Protein AF-A0A9P7DXH9-F1 (afdb_monomer)

Sequence (87 aa):
PVIAEDSKSCSRMGFNHPELAKMLCPVKYLVDYLEDPAKTNKKIQSGSLKVTAALWPTYLYPGDKPGQDFDPDDIIEGLFQGYLLER

Radius of gyration: 13.92 Å; Cα contacts (8 Å, |Δi|>4): 113; chains: 1; bounding box: 30×39×30 Å

InterPro domains:
  IPR046521 Protein of unknown function DUF6698 [PF20414] (5-86)

pLDDT: mean 83.01, std 9.77, range [49.47, 91.62]

Mean predicted aligned error: 6.73 Å

Organism: NCBI:txid48587

Foldseek 3Di:
DPPDPDPVVCCCDALNNQVNVQQQPFLVCNVVCVVPVPVSSVCVVVVVDDDDPVGDGQQQADDPGRNPPQDPVDNPVRGNVGPVRDD

Structure (mmCIF, N/CA/C/O backbone):
data_AF-A0A9P7DXH9-F1
#
_entry.id   AF-A0A9P7DXH9-F1
#
loop_
_atom_site.group_PDB
_atom_site.id
_atom_site.type_symbol
_atom_site.label_atom_id
_atom_site.label_alt_id
_atom_site.label_comp_id
_atom_site.label_asym_id
_atom_site.label_entity_id
_atom_site.label_seq_id
_atom_site.pdbx_PDB_ins_code
_atom_site.Cartn_x
_atom_site.Cartn_y
_atom_site.Cartn_z
_atom_site.occupancy
_atom_site.B_iso_or_equiv
_atom_site.auth_seq_id
_atom_site.auth_comp_id
_atom_site.auth_asym_id
_atom_site.auth_atom_id
_atom_site.pdbx_PDB_model_num
ATOM 1 N N . PRO A 1 1 ? -3.821 27.480 5.371 1.00 49.47 1 PRO A N 1
ATOM 2 C CA . PRO A 1 1 ? -5.216 26.982 5.288 1.00 49.47 1 PRO A CA 1
ATOM 3 C C . PRO A 1 1 ? -5.676 26.444 6.649 1.00 49.47 1 PRO A C 1
ATOM 5 O O . PRO A 1 1 ? -4.961 25.652 7.253 1.00 49.47 1 PRO A O 1
ATOM 8 N N . VAL A 1 2 ? -6.823 26.912 7.149 1.00 50.12 2 VAL A N 1
ATOM 9 C CA . VAL A 1 2 ? -7.438 26.371 8.370 1.00 50.12 2 VAL A CA 1
ATOM 10 C C . VAL A 1 2 ? -8.048 25.022 8.002 1.00 50.12 2 VAL A C 1
ATOM 12 O O . VAL A 1 2 ? -8.924 24.964 7.141 1.00 50.12 2 VAL A O 1
ATOM 15 N N . ILE A 1 3 ? -7.535 23.938 8.583 1.00 60.84 3 ILE A N 1
ATOM 16 C CA . ILE A 1 3 ? -8.124 22.605 8.437 1.00 60.84 3 ILE A CA 1
ATOM 17 C C . ILE A 1 3 ? -9.382 22.629 9.303 1.00 60.84 3 ILE A C 1
ATOM 19 O O . ILE A 1 3 ? -9.293 22.583 10.525 1.00 60.84 3 ILE A O 1
ATOM 23 N N . ALA A 1 4 ? -10.536 22.836 8.679 1.00 57.78 4 ALA A N 1
ATOM 24 C CA . ALA A 1 4 ? -11.806 22.807 9.383 1.00 57.78 4 ALA A CA 1
ATOM 25 C C . ALA A 1 4 ? -12.082 21.367 9.865 1.00 57.78 4 ALA A C 1
ATOM 27 O O . ALA A 1 4 ? -11.910 20.407 9.113 1.00 57.78 4 ALA A O 1
ATOM 28 N N . GLU A 1 5 ? -12.438 21.219 11.145 1.00 59.59 5 GLU A N 1
ATOM 29 C CA . GLU A 1 5 ? -12.641 19.930 11.827 1.00 59.59 5 GLU A CA 1
ATOM 30 C C . GLU A 1 5 ? -14.029 19.319 11.564 1.00 59.59 5 GLU A C 1
ATOM 32 O O . GLU A 1 5 ? -14.652 18.708 12.431 1.00 59.59 5 GLU A O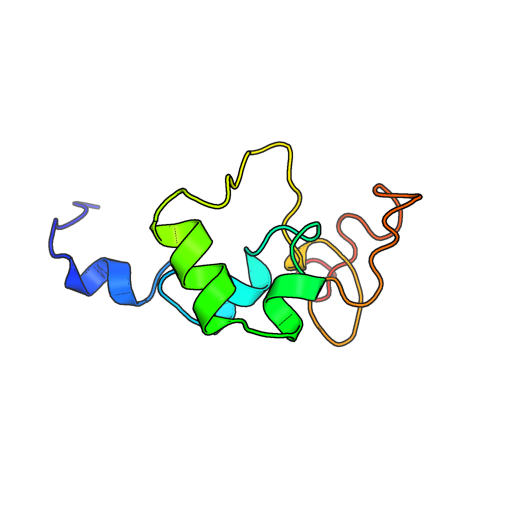 1
ATOM 37 N N . ASP A 1 6 ? -14.571 19.484 10.364 1.00 61.38 6 ASP A N 1
ATOM 38 C CA . ASP A 1 6 ? -15.790 18.802 9.956 1.00 61.38 6 ASP A CA 1
ATOM 39 C C . ASP A 1 6 ? -15.450 17.407 9.411 1.00 61.38 6 ASP A C 1
ATOM 41 O O . ASP A 1 6 ? -14.810 17.254 8.371 1.00 61.38 6 ASP A O 1
ATOM 45 N N . SER A 1 7 ? -15.920 16.347 10.088 1.00 58.81 7 SER A N 1
ATOM 46 C CA . SER A 1 7 ? -15.640 14.950 9.690 1.00 58.81 7 SER A CA 1
ATOM 47 C C . SER A 1 7 ? -16.103 14.605 8.263 1.00 58.81 7 SER A C 1
ATOM 49 O O . SER A 1 7 ? -15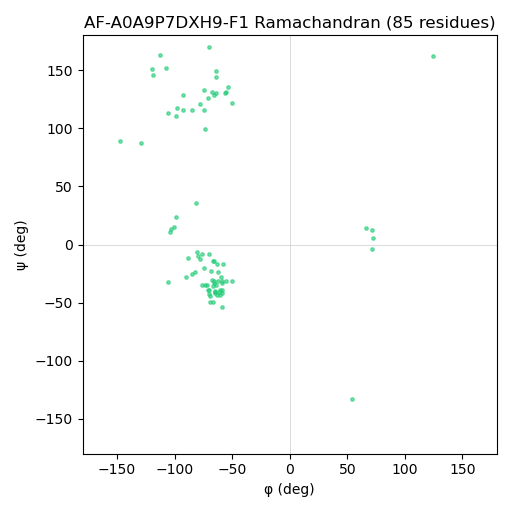.636 13.634 7.666 1.00 58.81 7 SER A O 1
ATOM 51 N N . LYS A 1 8 ? -16.976 15.437 7.678 1.00 61.75 8 LYS A N 1
ATOM 52 C CA . LYS A 1 8 ? -17.402 15.349 6.277 1.00 61.75 8 LYS A CA 1
ATOM 53 C C . LYS A 1 8 ? -16.279 15.675 5.291 1.00 61.75 8 LYS A C 1
ATOM 55 O O . LYS A 1 8 ? -16.263 15.077 4.218 1.00 61.75 8 LYS A O 1
ATOM 60 N N . SER A 1 9 ? -15.330 16.540 5.639 1.00 67.50 9 SER A N 1
ATOM 61 C CA . SER A 1 9 ? -14.210 16.919 4.768 1.00 67.50 9 SER A CA 1
ATOM 62 C C . SER A 1 9 ? -13.275 15.731 4.483 1.00 67.50 9 SER A C 1
ATOM 64 O O . SER A 1 9 ? -12.910 15.466 3.337 1.00 67.50 9 SER A O 1
ATOM 66 N N . CYS A 1 10 ? -13.004 14.902 5.496 1.00 68.06 10 CYS A N 1
ATOM 67 C CA . CYS A 1 10 ? -12.120 13.735 5.380 1.00 68.06 10 CYS A CA 1
ATOM 68 C C . CYS A 1 10 ? -12.779 12.494 4.750 1.00 68.06 10 CYS A C 1
ATOM 70 O O . CYS A 1 10 ? -12.097 11.498 4.496 1.00 68.06 10 CYS A O 1
ATOM 72 N N . SER A 1 11 ? -14.091 12.525 4.487 1.00 77.19 11 SER A N 1
ATOM 73 C CA . SER A 1 11 ? -14.834 11.386 3.919 1.00 77.19 11 SER A CA 1
ATOM 74 C C . SER A 1 11 ? -14.351 10.985 2.521 1.00 77.19 11 SER A C 1
ATOM 76 O O . SER A 1 11 ? -14.499 9.836 2.115 1.00 77.19 11 SER A O 1
ATOM 78 N N . ARG A 1 12 ? -13.726 11.919 1.796 1.00 79.69 12 ARG A N 1
ATOM 79 C CA . ARG A 1 12 ? -13.194 11.717 0.442 1.00 79.69 12 ARG A CA 1
ATOM 80 C C . ARG A 1 12 ? -11.672 11.554 0.407 1.00 79.69 12 ARG A C 1
ATOM 82 O O . ARG A 1 12 ? -11.084 11.646 -0.665 1.00 79.69 12 ARG A O 1
ATOM 89 N N . MET A 1 13 ? -11.028 11.329 1.553 1.00 84.88 13 MET A N 1
ATOM 90 C CA . MET A 1 13 ? -9.569 11.287 1.675 1.00 84.88 13 MET A CA 1
ATOM 91 C C . MET A 1 13 ? -9.067 9.933 2.186 1.00 84.88 13 MET A C 1
ATOM 93 O O . MET A 1 13 ? -9.744 9.249 2.954 1.00 84.88 13 MET A O 1
ATOM 97 N N . GLY A 1 14 ? -7.843 9.569 1.794 1.00 87.25 14 GLY A N 1
ATOM 98 C CA . GLY A 1 14 ? -7.132 8.403 2.322 1.00 87.25 14 GLY A CA 1
ATOM 99 C C . GLY A 1 14 ? -7.937 7.104 2.222 1.00 87.25 14 GLY A C 1
ATOM 100 O O . GLY A 1 14 ? -8.552 6.818 1.199 1.00 87.25 14 GLY A O 1
ATOM 101 N N . PHE A 1 15 ? -7.978 6.344 3.316 1.00 86.31 15 PHE A N 1
ATOM 102 C CA . PHE A 1 15 ? -8.708 5.073 3.403 1.00 86.31 15 PHE A CA 1
ATOM 103 C C . PHE A 1 15 ? -10.241 5.210 3.402 1.00 86.31 15 PHE A C 1
ATOM 105 O O . PHE A 1 15 ? -10.939 4.201 3.304 1.00 86.31 15 PHE A O 1
ATOM 112 N N . ASN A 1 16 ? -10.788 6.427 3.486 1.00 85.62 16 ASN A N 1
ATOM 113 C CA . ASN A 1 16 ? -12.235 6.651 3.402 1.00 85.62 16 ASN A CA 1
ATOM 114 C C . ASN A 1 16 ? -12.732 6.690 1.949 1.00 85.62 16 ASN A C 1
ATOM 116 O O . ASN A 1 16 ? -13.897 6.394 1.693 1.00 85.62 16 ASN A O 1
ATOM 120 N N . HIS A 1 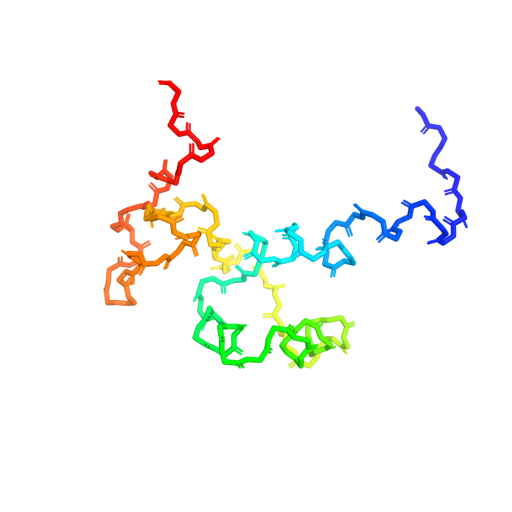17 ? -11.856 7.013 0.992 1.00 87.38 17 HIS A N 1
ATOM 121 C CA . HIS A 1 17 ? -12.192 7.013 -0.429 1.00 87.38 17 HIS A CA 1
ATOM 122 C C . HIS A 1 17 ? -11.851 5.655 -1.059 1.00 87.38 17 HIS A C 1
ATOM 124 O O . HIS A 1 17 ? -10.707 5.221 -0.936 1.00 87.38 17 HIS A O 1
ATOM 130 N N . PRO A 1 18 ? -12.771 4.989 -1.777 1.00 84.31 18 PRO A N 1
ATOM 131 C CA . PRO A 1 18 ? -12.563 3.622 -2.266 1.00 84.31 18 PRO A CA 1
ATOM 132 C C . PRO A 1 18 ? -11.359 3.490 -3.210 1.00 84.31 18 PRO A C 1
ATOM 134 O O . PRO A 1 18 ? -10.550 2.579 -3.052 1.00 84.31 18 PRO A O 1
ATOM 137 N N . GLU A 1 19 ? -11.183 4.423 -4.147 1.00 85.50 19 GLU A N 1
ATOM 138 C CA . GLU A 1 19 ? -10.052 4.371 -5.085 1.00 85.50 19 GLU A CA 1
ATOM 139 C C . GLU A 1 19 ? -8.715 4.677 -4.4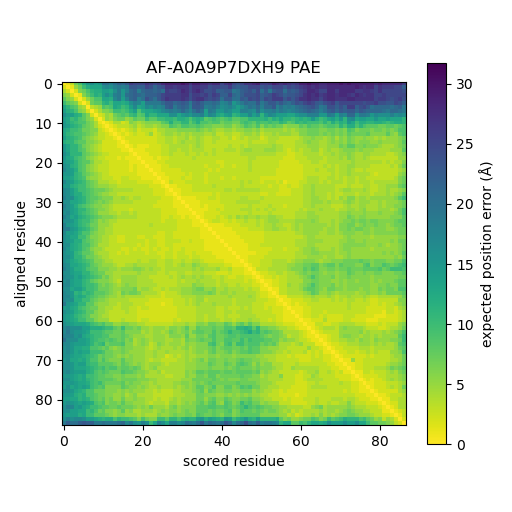02 1.00 85.50 19 GLU A C 1
ATOM 141 O O . GLU A 1 19 ? -7.717 4.009 -4.668 1.00 85.50 19 GLU A O 1
ATOM 146 N N . LEU A 1 20 ? -8.693 5.644 -3.474 1.00 88.44 20 LEU A N 1
ATOM 147 C CA . LEU A 1 20 ? -7.470 5.990 -2.749 1.00 88.44 20 LEU A CA 1
ATOM 148 C C . LEU A 1 20 ? -7.100 4.863 -1.788 1.00 88.44 20 LEU A C 1
ATOM 150 O O . LEU A 1 20 ? -5.933 4.516 -1.689 1.00 88.44 20 LEU A O 1
ATOM 154 N N . ALA A 1 21 ? -8.083 4.245 -1.132 1.00 88.88 21 ALA A N 1
ATOM 155 C CA . ALA A 1 21 ? -7.874 3.099 -0.260 1.00 88.88 21 ALA A CA 1
ATOM 156 C C . ALA A 1 21 ? -7.227 1.928 -1.007 1.00 88.88 21 ALA A C 1
ATOM 158 O O . ALA A 1 21 ? -6.336 1.295 -0.453 1.00 88.88 21 ALA A O 1
ATOM 159 N N . LYS A 1 22 ? -7.619 1.672 -2.263 1.00 87.94 22 LYS A N 1
ATOM 160 C CA . LYS A 1 22 ? -6.991 0.640 -3.100 1.00 87.94 22 LYS A CA 1
ATOM 161 C C . LYS A 1 22 ? -5.521 0.948 -3.381 1.00 87.94 22 LYS A C 1
ATOM 163 O O . LYS A 1 22 ? -4.691 0.052 -3.288 1.00 87.94 22 LYS A O 1
ATOM 168 N N . MET A 1 23 ? -5.211 2.203 -3.702 1.00 88.12 23 MET A N 1
ATOM 169 C CA . MET A 1 23 ? -3.855 2.670 -4.025 1.00 88.12 23 MET A CA 1
ATOM 170 C C . MET A 1 23 ? -2.939 2.775 -2.800 1.00 88.12 23 MET A C 1
ATOM 172 O O . MET A 1 23 ? -1.738 2.541 -2.889 1.00 88.12 23 MET A O 1
ATOM 176 N N . LEU A 1 24 ? -3.506 3.146 -1.654 1.00 89.88 24 LEU A N 1
ATOM 177 C CA . LEU A 1 24 ? -2.800 3.309 -0.383 1.00 89.88 24 LEU A CA 1
ATOM 178 C C . LEU A 1 24 ? -2.730 2.012 0.421 1.00 89.88 24 LEU A C 1
ATOM 180 O O . LEU A 1 24 ? -2.010 1.957 1.419 1.00 89.88 24 LEU A O 1
ATOM 184 N N . CYS A 1 25 ? -3.490 0.986 0.029 1.00 90.25 25 CYS A N 1
ATOM 185 C CA . CYS A 1 25 ? -3.408 -0.322 0.651 1.00 90.25 25 CYS A CA 1
ATOM 186 C C . CYS A 1 25 ? -1.958 -0.811 0.554 1.00 90.25 25 CYS A C 1
ATOM 188 O O . CYS A 1 25 ? -1.371 -0.750 -0.529 1.00 90.25 25 CYS A O 1
ATOM 190 N N . PRO A 1 26 ? -1.358 -1.275 1.659 1.00 90.94 26 PRO A N 1
ATOM 191 C CA . PRO A 1 26 ? -0.084 -1.960 1.597 1.00 90.94 26 PRO A CA 1
ATOM 192 C C . PRO A 1 26 ? -0.116 -3.117 0.617 1.00 90.94 26 PRO A C 1
ATOM 194 O O . PRO A 1 26 ? -1.026 -3.944 0.666 1.00 90.94 26 PRO A O 1
ATOM 197 N N . VAL A 1 27 ? 0.932 -3.235 -0.190 1.00 88.00 27 VAL A N 1
ATOM 198 C CA . VAL A 1 27 ? 1.050 -4.314 -1.173 1.00 88.00 27 VAL A CA 1
ATOM 199 C C . VAL A 1 27 ? 1.008 -5.703 -0.523 1.00 88.00 27 VAL A C 1
ATOM 201 O O . VAL A 1 27 ? 0.387 -6.626 -1.039 1.00 88.00 27 VAL A O 1
ATOM 204 N N . LYS A 1 28 ? 1.512 -5.813 0.713 1.00 86.50 28 LYS A N 1
ATOM 205 C CA . LYS A 1 28 ? 1.416 -7.017 1.553 1.00 86.50 28 LYS A CA 1
ATOM 206 C C . LYS A 1 28 ? -0.021 -7.508 1.778 1.00 86.50 28 LYS A C 1
ATOM 208 O O . LYS A 1 28 ? -0.233 -8.700 1.966 1.00 86.50 28 LYS A O 1
ATOM 213 N N . TYR A 1 29 ? -0.993 -6.599 1.814 1.00 87.69 29 TYR A N 1
ATOM 214 C CA . TYR A 1 29 ? -2.404 -6.917 2.044 1.00 87.69 29 TYR A CA 1
ATOM 215 C C . TYR A 1 29 ? -3.225 -6.852 0.756 1.00 87.69 29 TYR A C 1
ATOM 217 O O . TYR A 1 29 ? -4.452 -6.879 0.815 1.00 87.69 29 TYR A O 1
ATOM 225 N N . LEU A 1 30 ? -2.572 -6.754 -0.406 1.00 85.62 30 LEU A N 1
ATOM 226 C CA . LEU A 1 30 ? -3.254 -6.637 -1.686 1.00 85.62 30 LEU A CA 1
ATOM 227 C C . LEU A 1 30 ? -4.128 -7.857 -1.971 1.00 85.62 30 LEU A C 1
ATOM 229 O O . LEU A 1 30 ? -5.257 -7.688 -2.414 1.00 85.62 30 LEU A O 1
ATOM 233 N N . VAL A 1 31 ? -3.643 -9.063 -1.664 1.00 85.25 31 VAL A N 1
ATOM 234 C CA . VAL A 1 31 ? -4.411 -10.307 -1.834 1.00 85.25 31 VAL A CA 1
ATOM 235 C C . VAL A 1 31 ? -5.703 -10.249 -1.013 1.00 85.25 31 VAL A C 1
ATOM 237 O O . VAL A 1 31 ? -6.790 -10.326 -1.581 1.00 85.25 31 VAL A O 1
ATOM 240 N N . ASP A 1 32 ? -5.596 -9.964 0.289 1.00 86.38 32 ASP A N 1
ATOM 241 C CA . ASP A 1 32 ? -6.750 -9.797 1.185 1.00 86.38 32 ASP A CA 1
ATOM 242 C C . ASP A 1 32 ? -7.694 -8.667 0.726 1.00 86.38 32 ASP A C 1
ATOM 244 O O . ASP A 1 32 ? -8.905 -8.702 0.958 1.00 86.38 32 ASP A O 1
ATOM 248 N N . TYR A 1 33 ? -7.147 -7.614 0.115 1.00 85.75 33 TYR A N 1
ATOM 249 C CA . TYR A 1 33 ? -7.917 -6.485 -0.399 1.00 85.75 33 TYR A CA 1
ATOM 250 C C . TYR A 1 33 ? -8.644 -6.822 -1.708 1.00 85.75 33 TYR A C 1
ATOM 252 O O . TYR A 1 33 ? -9.742 -6.321 -1.931 1.00 85.75 33 TYR A O 1
ATOM 260 N N . LEU A 1 34 ? -8.061 -7.651 -2.577 1.00 84.00 34 LEU A N 1
ATOM 261 C CA . LEU A 1 34 ? -8.695 -8.117 -3.814 1.00 84.00 34 LEU A CA 1
ATOM 262 C C . LEU A 1 34 ? -9.817 -9.119 -3.531 1.00 84.00 34 LEU A C 1
ATOM 264 O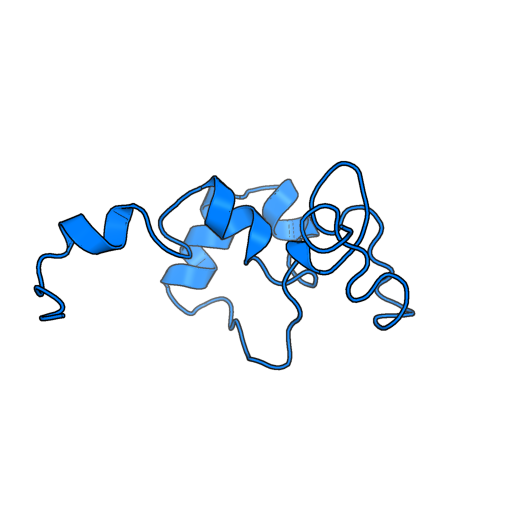 O . LEU A 1 34 ? -10.825 -9.099 -4.236 1.00 84.00 34 LEU A O 1
ATOM 268 N N . GLU A 1 35 ? -9.663 -9.952 -2.499 1.00 88.25 35 GLU A N 1
ATOM 269 C CA . GLU A 1 35 ? -10.714 -10.867 -2.046 1.00 88.25 35 GLU A CA 1
ATOM 270 C C . GLU A 1 35 ? -11.894 -10.122 -1.409 1.00 88.25 35 GLU A C 1
ATOM 272 O O . GLU A 1 35 ? -13.048 -10.367 -1.761 1.00 88.25 35 GLU A O 1
ATOM 277 N N . ASP A 1 36 ? -11.622 -9.205 -0.472 1.00 89.56 36 ASP A N 1
ATOM 278 C CA . ASP A 1 36 ? -12.661 -8.421 0.202 1.00 89.56 36 ASP A CA 1
ATOM 279 C C . ASP A 1 36 ? -12.158 -7.009 0.568 1.00 89.56 36 ASP A C 1
ATOM 281 O O . ASP A 1 36 ? -11.669 -6.763 1.685 1.00 89.56 36 ASP A O 1
ATOM 285 N N . PRO A 1 37 ? -12.315 -6.031 -0.345 1.00 86.75 37 PRO A N 1
ATOM 286 C CA . PRO A 1 37 ? -11.809 -4.679 -0.134 1.00 86.75 37 PRO A CA 1
ATOM 287 C C . PRO A 1 37 ? -12.522 -3.978 1.025 1.00 86.75 37 PRO A C 1
ATOM 289 O O . PRO A 1 37 ? -11.907 -3.201 1.755 1.00 86.75 37 PRO A O 1
ATOM 292 N N . ALA A 1 38 ? -13.808 -4.265 1.251 1.00 88.38 38 ALA A N 1
ATOM 293 C CA . ALA A 1 38 ? -14.583 -3.640 2.318 1.00 88.38 38 ALA A CA 1
ATOM 294 C C . ALA A 1 38 ? -14.121 -4.119 3.701 1.00 88.38 38 ALA A C 1
ATOM 296 O O . ALA A 1 38 ? -13.980 -3.317 4.629 1.00 88.38 38 ALA A O 1
ATOM 297 N N . LYS A 1 39 ? -13.857 -5.419 3.847 1.00 90.62 39 LYS A N 1
ATOM 298 C CA . LYS A 1 39 ? -13.369 -6.010 5.095 1.00 90.62 39 LYS A CA 1
ATOM 299 C C . LYS A 1 39 ? -11.941 -5.585 5.400 1.00 90.62 39 LYS A C 1
ATOM 301 O O . LYS A 1 39 ? -11.660 -5.207 6.538 1.00 90.62 39 LYS A O 1
ATOM 306 N N . THR A 1 40 ? -11.056 -5.602 4.408 1.00 89.06 40 THR A N 1
ATOM 307 C CA . THR A 1 40 ? -9.660 -5.189 4.588 1.00 89.06 40 THR A CA 1
ATOM 308 C C . THR A 1 40 ? -9.573 -3.706 4.932 1.00 89.06 40 THR A C 1
ATOM 310 O O . THR A 1 40 ? -8.898 -3.341 5.894 1.00 89.06 40 THR A O 1
ATOM 313 N N . ASN A 1 41 ? -10.361 -2.855 4.269 1.00 89.00 41 ASN A N 1
ATOM 314 C CA . ASN A 1 41 ? -10.408 -1.433 4.597 1.00 89.00 41 ASN A CA 1
ATOM 315 C C . ASN A 1 41 ? -10.974 -1.175 6.008 1.00 89.00 41 ASN A C 1
ATOM 317 O O . ASN A 1 41 ? -10.404 -0.394 6.765 1.00 89.00 41 ASN A O 1
ATOM 321 N N . LYS A 1 42 ? -12.020 -1.904 6.430 1.00 90.19 42 LYS A N 1
ATOM 322 C CA . LYS A 1 42 ? -12.513 -1.846 7.820 1.00 90.19 42 LYS A CA 1
ATOM 323 C C . LYS A 1 42 ? -11.441 -2.233 8.838 1.00 90.19 42 LYS A C 1
ATOM 325 O O . LYS A 1 42 ? -11.339 -1.571 9.864 1.00 90.19 42 LYS A O 1
ATOM 330 N N . LYS A 1 43 ? -10.637 -3.268 8.563 1.00 89.81 43 LYS A N 1
ATOM 331 C CA . LYS A 1 43 ? -9.532 -3.685 9.446 1.00 89.81 43 LYS A CA 1
ATOM 332 C C . LYS A 1 43 ? -8.414 -2.641 9.522 1.00 89.81 43 LYS A C 1
ATOM 334 O O . LYS A 1 43 ? -7.808 -2.488 10.579 1.00 89.81 43 LYS A O 1
ATOM 339 N N . ILE A 1 44 ? -8.131 -1.945 8.418 1.00 88.75 44 ILE A N 1
ATOM 340 C CA . ILE A 1 44 ? -7.171 -0.832 8.388 1.00 88.75 44 ILE A CA 1
ATOM 341 C C . ILE A 1 44 ? -7.706 0.331 9.229 1.00 88.75 44 ILE A C 1
ATOM 343 O O . ILE A 1 44 ? -7.012 0.820 10.115 1.00 88.75 44 ILE A O 1
ATOM 347 N N . GLN A 1 45 ? -8.964 0.723 9.012 1.00 87.06 45 GLN A N 1
ATOM 348 C CA . GLN A 1 45 ? -9.606 1.817 9.746 1.00 87.06 45 GLN A CA 1
ATOM 349 C C . GLN A 1 45 ? -9.763 1.516 11.243 1.00 87.06 45 GLN A C 1
ATOM 351 O O . GLN A 1 45 ? -9.614 2.416 12.065 1.00 87.06 45 GLN A O 1
ATOM 356 N N . SER A 1 46 ? -10.020 0.258 11.618 1.00 89.38 46 SER A N 1
ATOM 357 C CA . SER A 1 46 ? -10.088 -0.165 13.022 1.00 89.38 46 SER A CA 1
ATOM 358 C C . SER A 1 46 ? -8.714 -0.315 13.684 1.00 89.38 46 SER A C 1
ATOM 360 O O . SER A 1 46 ? -8.646 -0.574 14.884 1.00 89.38 46 SER A O 1
ATOM 362 N N . GLY A 1 47 ? -7.619 -0.220 12.920 1.00 87.06 47 GLY A N 1
ATOM 363 C CA . GLY A 1 47 ? -6.256 -0.462 13.398 1.00 87.06 47 GLY A CA 1
ATOM 364 C C . GLY A 1 47 ? -5.927 -1.937 13.660 1.00 87.06 47 GLY A C 1
ATOM 365 O O . GLY A 1 47 ? -4.837 -2.247 14.142 1.00 87.06 47 GLY A O 1
ATOM 366 N N . SER A 1 48 ? -6.837 -2.862 13.330 1.00 89.50 48 SER A N 1
ATOM 367 C CA . SER A 1 48 ? -6.586 -4.307 13.404 1.00 89.50 48 SER A CA 1
ATOM 368 C C . SER A 1 48 ? -5.514 -4.742 12.402 1.00 89.50 48 SER A C 1
ATOM 370 O O . SER A 1 48 ? -4.751 -5.665 12.674 1.00 89.50 48 SER A O 1
ATOM 372 N N . LEU A 1 49 ? -5.442 -4.056 11.259 1.00 88.00 49 LEU A N 1
ATOM 373 C CA . LEU A 1 49 ? -4.381 -4.196 10.273 1.00 88.00 49 LEU A CA 1
ATOM 374 C C . LEU A 1 49 ? -3.460 -2.978 10.366 1.00 88.00 49 LEU A C 1
ATOM 376 O O . LEU A 1 49 ? -3.864 -1.857 10.059 1.00 88.00 49 LEU A O 1
ATOM 380 N N . LYS A 1 50 ? -2.216 -3.186 10.803 1.00 87.56 50 LYS A N 1
ATOM 381 C CA . LYS A 1 50 ? -1.249 -2.091 10.919 1.00 87.56 50 LYS A CA 1
ATOM 382 C C . LYS A 1 50 ? -0.691 -1.734 9.546 1.00 87.56 50 LYS A C 1
ATOM 384 O O . LYS A 1 50 ? -0.058 -2.568 8.896 1.00 87.56 50 LYS A O 1
ATOM 389 N N . VAL A 1 51 ? -0.891 -0.479 9.160 1.00 87.56 51 VAL A N 1
ATOM 390 C CA . VAL A 1 51 ? -0.221 0.174 8.033 1.00 87.56 51 VAL A CA 1
ATOM 391 C C . VAL A 1 51 ? 0.922 1.006 8.611 1.00 87.56 51 VAL A C 1
ATOM 393 O O . VAL A 1 51 ? 0.681 1.969 9.334 1.00 87.56 51 VAL A O 1
ATOM 396 N N . THR A 1 52 ? 2.165 0.598 8.368 1.00 86.94 52 THR A N 1
ATOM 397 C CA . THR A 1 52 ? 3.366 1.302 8.845 1.00 86.94 52 THR A CA 1
ATOM 398 C C . THR A 1 52 ? 4.131 1.891 7.665 1.00 86.94 52 THR A C 1
ATOM 400 O O . THR A 1 52 ? 3.946 1.460 6.533 1.00 86.94 52 THR A O 1
ATOM 403 N N . ALA A 1 53 ? 5.032 2.840 7.925 1.00 83.94 53 ALA A N 1
ATOM 404 C CA . ALA A 1 53 ? 5.872 3.440 6.882 1.00 83.94 53 ALA A CA 1
ATOM 405 C C . ALA A 1 53 ? 6.823 2.439 6.192 1.00 83.94 53 ALA A C 1
ATOM 407 O O . ALA A 1 53 ? 7.338 2.732 5.123 1.00 83.94 53 ALA A O 1
ATOM 408 N N . ALA A 1 54 ? 7.050 1.267 6.793 1.00 85.06 54 ALA A N 1
ATOM 409 C CA . ALA A 1 54 ? 7.828 0.185 6.189 1.00 85.06 54 ALA A CA 1
ATOM 410 C C . ALA A 1 54 ? 7.026 -0.629 5.157 1.00 85.06 54 ALA A C 1
ATOM 412 O O . ALA A 1 54 ? 7.590 -1.483 4.482 1.00 85.06 54 ALA A O 1
ATOM 413 N N . LEU A 1 55 ? 5.708 -0.416 5.073 1.00 87.06 55 LEU A N 1
ATOM 414 C CA . LEU A 1 55 ? 4.846 -1.085 4.114 1.00 87.06 55 LEU A CA 1
ATOM 415 C C . LEU A 1 55 ? 4.606 -0.180 2.911 1.00 87.06 55 LEU A C 1
ATOM 417 O O . LEU A 1 55 ? 3.996 0.884 3.027 1.00 87.06 55 LEU A O 1
ATOM 421 N N . TRP A 1 56 ? 5.051 -0.643 1.750 1.00 90.38 56 TRP A N 1
ATOM 422 C CA . TRP A 1 56 ? 4.906 0.089 0.504 1.00 90.38 56 TRP A CA 1
ATOM 423 C C . TRP A 1 56 ? 3.457 0.048 -0.012 1.00 90.38 56 TRP A C 1
ATOM 425 O O . TRP A 1 56 ? 2.839 -1.024 -0.031 1.00 90.38 56 TRP A O 1
ATOM 435 N N . PRO A 1 57 ? 2.892 1.200 -0.411 1.00 91.62 57 PRO A N 1
ATOM 436 C CA . PRO A 1 57 ? 1.599 1.269 -1.081 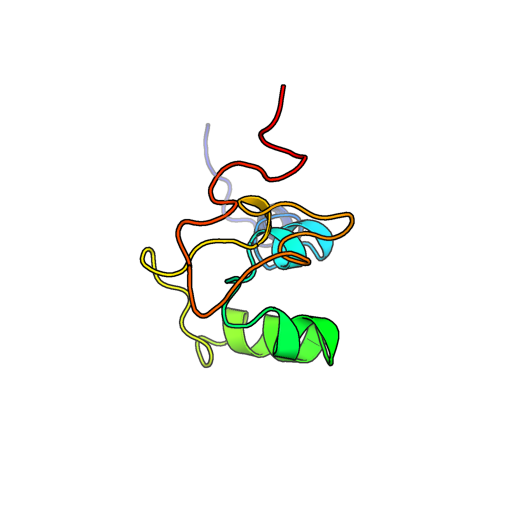1.00 91.62 57 PRO A CA 1
ATOM 437 C C . PRO A 1 57 ? 1.607 0.575 -2.445 1.00 91.62 57 PRO A C 1
ATOM 439 O O . PRO A 1 57 ? 2.603 0.611 -3.165 1.00 91.62 57 PRO A O 1
ATOM 442 N N . THR A 1 58 ? 0.465 0.023 -2.842 1.00 91.19 58 THR A N 1
ATOM 443 C CA . THR A 1 58 ? 0.295 -0.675 -4.127 1.00 91.19 58 THR A CA 1
ATOM 444 C C . THR A 1 58 ? 0.527 0.219 -5.341 1.00 91.19 58 THR A C 1
ATOM 446 O O . THR A 1 58 ? 1.013 -0.265 -6.356 1.00 91.19 58 THR A O 1
ATOM 449 N N . TYR A 1 59 ? 0.233 1.523 -5.254 1.00 89.81 59 TYR A N 1
ATOM 450 C CA . TYR A 1 59 ? 0.447 2.443 -6.382 1.00 89.81 59 TYR A CA 1
ATOM 451 C C . TYR A 1 59 ? 1.922 2.630 -6.762 1.00 89.81 59 TYR A C 1
ATOM 453 O O . TYR A 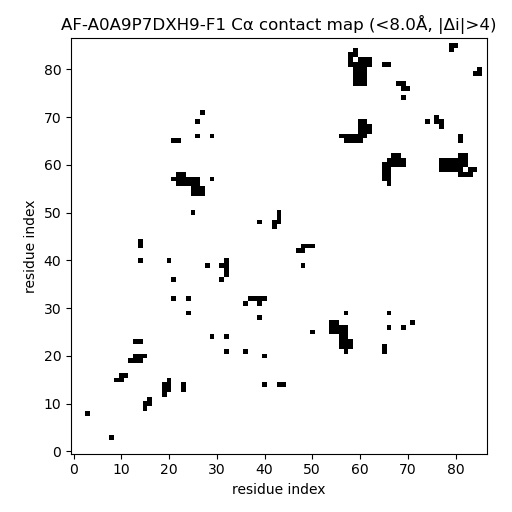1 59 ? 2.195 3.191 -7.820 1.00 89.81 59 TYR A O 1
ATOM 461 N N . LEU A 1 60 ? 2.861 2.207 -5.907 1.00 90.44 60 LEU A N 1
ATOM 462 C CA . LEU A 1 60 ? 4.288 2.281 -6.205 1.00 90.44 60 LEU A CA 1
ATOM 463 C C . LEU A 1 60 ? 4.738 1.222 -7.213 1.00 90.44 60 LEU A C 1
ATOM 465 O O . LEU A 1 60 ? 5.791 1.406 -7.813 1.00 90.44 60 LEU A O 1
ATOM 469 N N . TYR A 1 61 ? 3.969 0.150 -7.388 1.00 90.50 61 TYR A N 1
ATOM 470 C CA . TYR A 1 61 ? 4.343 -1.015 -8.183 1.00 90.50 61 TYR A CA 1
ATOM 471 C C . TYR A 1 61 ? 3.564 -1.072 -9.509 1.00 90.50 61 TYR A C 1
ATOM 473 O O . TYR A 1 61 ? 2.434 -0.565 -9.568 1.00 90.50 61 TYR A O 1
ATOM 481 N N . PRO A 1 62 ? 4.145 -1.682 -10.559 1.00 87.81 62 PRO A N 1
ATOM 482 C CA . PRO A 1 62 ? 3.562 -1.759 -11.892 1.00 87.81 62 PRO A CA 1
ATOM 483 C C . PRO A 1 62 ? 2.335 -2.680 -11.962 1.00 87.81 62 PRO A C 1
ATOM 485 O O . PRO A 1 62 ? 1.988 -3.402 -11.017 1.00 87.81 62 PRO A O 1
ATOM 488 N N . GLY A 1 63 ? 1.669 -2.606 -13.115 1.00 82.50 63 GLY A N 1
ATOM 489 C CA . GLY A 1 63 ? 0.554 -3.461 -13.507 1.00 82.50 63 GLY A CA 1
ATOM 490 C C . GLY A 1 63 ? -0.714 -2.699 -13.886 1.00 82.50 63 GLY A C 1
ATOM 491 O O . GLY A 1 63 ? -0.908 -1.536 -13.527 1.00 82.50 63 GLY A O 1
ATOM 492 N N . ASP A 1 64 ? -1.618 -3.387 -14.593 1.00 79.88 64 ASP A N 1
ATOM 493 C CA . ASP A 1 64 ? -2.932 -2.847 -14.992 1.00 79.88 64 ASP A CA 1
ATOM 494 C C . ASP A 1 64 ? -3.788 -2.450 -13.777 1.00 79.88 64 ASP A C 1
ATOM 496 O O . ASP A 1 64 ? -4.657 -1.573 -13.840 1.00 79.88 64 ASP A O 1
ATOM 500 N N . LYS A 1 65 ? -3.557 -3.114 -12.640 1.00 78.88 65 LYS A N 1
ATOM 501 C CA . LYS A 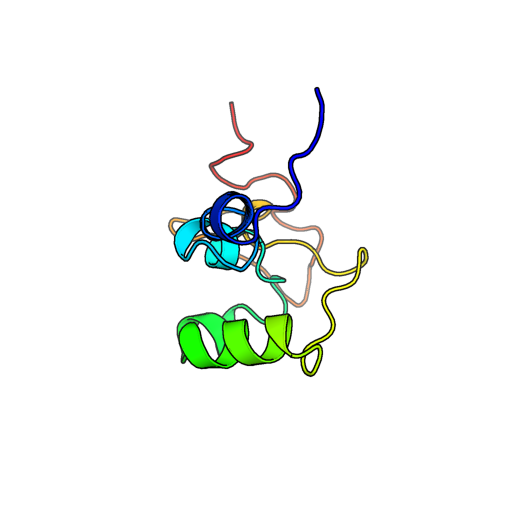1 65 ? -4.104 -2.757 -11.330 1.00 78.88 65 LYS A CA 1
ATOM 502 C C . LYS A 1 65 ? -2.940 -2.443 -10.380 1.00 78.88 65 LYS A C 1
ATOM 504 O O . LYS A 1 65 ? -1.922 -3.122 -10.446 1.00 78.88 65 LYS A O 1
ATOM 509 N N . PRO A 1 66 ? -3.108 -1.486 -9.445 1.00 77.75 66 PRO A N 1
ATOM 510 C CA . PRO A 1 66 ? -2.074 -1.146 -8.467 1.00 77.75 66 PRO A CA 1
ATOM 511 C C . PRO A 1 66 ? -1.531 -2.383 -7.746 1.00 77.75 66 PRO A C 1
ATOM 513 O O . PRO A 1 66 ? -2.307 -3.097 -7.103 1.00 77.75 66 PRO A O 1
ATOM 516 N N . GLY A 1 67 ? -0.220 -2.610 -7.844 1.00 77.81 67 GLY A N 1
ATOM 517 C CA . GLY A 1 67 ? 0.482 -3.717 -7.194 1.00 77.81 67 GLY A CA 1
ATOM 518 C C . GLY A 1 67 ? 0.216 -5.102 -7.778 1.00 77.81 67 GLY A C 1
ATOM 519 O O . GLY A 1 67 ? 0.550 -6.086 -7.129 1.00 77.81 67 GLY A O 1
ATOM 520 N N . GLN A 1 68 ? -0.398 -5.200 -8.960 1.00 83.81 68 GLN A N 1
ATOM 521 C CA . GLN A 1 68 ? -0.700 -6.484 -9.598 1.00 83.81 68 GLN A CA 1
ATOM 522 C C . GLN A 1 68 ? 0.558 -7.302 -9.895 1.00 83.81 68 GLN A C 1
ATOM 524 O O . GLN A 1 68 ? 0.532 -8.513 -9.692 1.00 83.81 68 GLN A O 1
ATOM 529 N N . ASP A 1 69 ? 1.631 -6.639 -10.320 1.00 84.94 69 ASP A N 1
ATOM 530 C CA . ASP A 1 69 ? 2.888 -7.288 -10.699 1.00 84.94 69 ASP A CA 1
ATOM 531 C C . ASP A 1 69 ? 3.917 -7.238 -9.554 1.00 84.94 69 ASP A C 1
ATOM 533 O O . ASP A 1 69 ? 5.121 -7.263 -9.779 1.00 84.94 69 ASP A O 1
ATOM 537 N N . PHE A 1 70 ? 3.449 -7.109 -8.307 1.00 85.69 70 PHE A N 1
ATOM 538 C CA . PHE A 1 70 ? 4.315 -7.128 -7.132 1.00 85.69 70 PHE A CA 1
ATOM 539 C C . PHE A 1 70 ? 4.872 -8.529 -6.874 1.00 85.69 70 PHE A C 1
ATOM 541 O O . PHE A 1 70 ? 4.102 -9.473 -6.672 1.00 85.69 70 PHE A O 1
ATOM 548 N N . ASP A 1 71 ? 6.196 -8.623 -6.773 1.00 85.19 71 ASP A N 1
ATOM 549 C CA . ASP A 1 71 ? 6.881 -9.822 -6.306 1.00 85.19 71 ASP A CA 1
ATOM 550 C C . ASP A 1 71 ? 7.125 -9.746 -4.780 1.00 85.19 71 ASP A C 1
ATOM 552 O O . ASP A 1 71 ? 7.842 -8.862 -4.299 1.00 85.19 71 ASP A O 1
ATOM 556 N N . PRO A 1 72 ? 6.527 -10.641 -3.967 1.00 84.00 72 PRO A N 1
ATOM 557 C CA . PRO A 1 72 ? 6.804 -10.696 -2.534 1.00 84.00 72 PRO A CA 1
ATOM 558 C C . PRO A 1 72 ? 8.226 -11.165 -2.190 1.00 84.00 72 PRO A C 1
ATOM 560 O O . PRO A 1 72 ? 8.684 -10.869 -1.081 1.00 84.00 72 PRO A O 1
ATOM 563 N N . ASP A 1 73 ? 8.897 -11.887 -3.090 1.00 86.62 73 ASP A N 1
ATOM 564 C CA . ASP A 1 73 ? 10.260 -12.391 -2.911 1.00 86.62 73 ASP A CA 1
ATOM 565 C C . ASP A 1 73 ? 11.317 -11.337 -3.303 1.00 86.62 73 ASP A C 1
ATOM 567 O O . ASP A 1 73 ? 12.409 -11.328 -2.725 1.00 86.62 73 ASP A O 1
ATOM 571 N N . ASP A 1 74 ? 10.968 -10.387 -4.181 1.00 87.56 74 ASP A N 1
ATOM 572 C CA . ASP A 1 74 ? 11.769 -9.198 -4.508 1.00 87.56 74 ASP A CA 1
ATOM 573 C C . ASP A 1 74 ? 10.946 -7.901 -4.418 1.00 87.56 74 ASP A C 1
ATOM 575 O O . ASP A 1 74 ? 10.415 -7.364 -5.386 1.00 87.56 74 ASP A O 1
ATOM 579 N N . ILE A 1 75 ? 10.897 -7.331 -3.212 1.00 85.75 75 ILE A N 1
ATOM 580 C CA . ILE A 1 75 ? 10.129 -6.107 -2.941 1.00 85.75 75 ILE A CA 1
ATOM 581 C C . ILE A 1 75 ? 10.667 -4.848 -3.640 1.00 85.75 75 ILE A C 1
ATOM 583 O O . ILE A 1 75 ? 10.003 -3.808 -3.586 1.00 85.75 75 ILE A O 1
ATOM 587 N N . ILE A 1 76 ? 11.896 -4.881 -4.165 1.00 88.06 76 ILE A N 1
ATOM 588 C CA . ILE A 1 76 ? 12.527 -3.738 -4.839 1.00 88.06 76 ILE A CA 1
ATOM 589 C C . ILE A 1 76 ? 12.199 -3.765 -6.329 1.00 88.06 76 ILE A C 1
ATOM 591 O O . ILE A 1 76 ? 12.112 -2.702 -6.951 1.00 88.06 76 ILE A O 1
ATOM 595 N N . GLU A 1 77 ? 11.969 -4.952 -6.885 1.00 88.81 77 GLU A N 1
ATOM 596 C CA . GLU A 1 77 ? 11.479 -5.111 -8.245 1.00 88.81 77 GLU A CA 1
ATOM 597 C C . GLU A 1 77 ? 10.169 -4.335 -8.444 1.00 88.81 77 GLU A C 1
ATOM 599 O O . GLU A 1 77 ? 9.251 -4.362 -7.623 1.00 88.81 77 GLU A O 1
ATOM 604 N N . GLY A 1 78 ? 10.101 -3.547 -9.518 1.00 84.19 78 GLY A N 1
ATOM 605 C CA . GLY A 1 78 ? 8.922 -2.733 -9.806 1.00 84.19 78 GLY A CA 1
ATOM 606 C C . GLY A 1 78 ? 8.709 -1.525 -8.885 1.00 84.19 78 GLY A C 1
ATOM 607 O O . GLY A 1 78 ? 7.785 -0.745 -9.113 1.00 84.19 78 GLY A O 1
ATOM 608 N N . LEU A 1 79 ? 9.525 -1.306 -7.849 1.00 89.19 79 LEU A N 1
ATOM 609 C CA . LEU A 1 79 ? 9.312 -0.179 -6.942 1.00 89.19 79 LEU A CA 1
ATOM 610 C C . LEU A 1 79 ? 9.487 1.160 -7.682 1.00 89.19 79 LEU A C 1
ATOM 612 O O . LEU A 1 79 ? 10.492 1.403 -8.345 1.00 89.19 79 LEU A O 1
ATOM 616 N N . PHE A 1 80 ? 8.507 2.050 -7.520 1.00 89.00 80 PHE A N 1
ATOM 617 C CA . PHE A 1 80 ? 8.372 3.327 -8.233 1.00 89.00 80 PHE A CA 1
ATOM 618 C C . PHE A 1 80 ? 8.112 3.219 -9.746 1.00 89.00 80 PHE A C 1
ATOM 620 O O . PHE A 1 80 ? 8.188 4.233 -10.436 1.00 89.00 80 PHE A O 1
ATOM 627 N N . GLN A 1 81 ? 7.738 2.039 -10.249 1.00 88.69 81 GLN A N 1
ATOM 628 C CA . GLN A 1 81 ? 7.313 1.820 -11.642 1.00 88.69 81 GLN A CA 1
ATOM 629 C C . GLN A 1 81 ? 5.785 1.747 -11.787 1.00 88.69 81 GLN A C 1
ATOM 631 O O . GLN A 1 81 ? 5.250 1.275 -12.784 1.00 88.69 81 GLN A O 1
ATOM 636 N N . GLY A 1 82 ? 5.038 2.181 -10.770 1.00 85.88 82 GLY A N 1
ATOM 637 C CA . GLY A 1 82 ? 3.587 2.267 -10.869 1.00 85.88 82 GLY A CA 1
ATOM 638 C C . GLY A 1 82 ? 3.131 3.283 -11.919 1.00 85.88 82 GLY A C 1
ATOM 639 O O . GLY A 1 82 ? 3.698 4.368 -12.037 1.00 85.88 82 GLY A O 1
ATOM 640 N N . TYR A 1 83 ? 2.032 2.974 -12.611 1.00 82.12 83 TYR A N 1
ATOM 641 C CA . TYR A 1 83 ? 1.450 3.798 -13.684 1.00 82.12 83 TYR A CA 1
ATOM 642 C C . TYR A 1 83 ? 1.241 5.282 -13.314 1.00 82.12 83 TYR A C 1
ATOM 644 O O . TYR A 1 83 ? 1.316 6.159 -14.165 1.00 82.12 83 TYR A O 1
ATOM 652 N N . LEU A 1 84 ? 0.971 5.590 -12.039 1.00 81.00 84 LEU A N 1
ATOM 653 C CA . LEU A 1 84 ? 0.790 6.973 -11.570 1.00 81.00 84 LEU A CA 1
ATOM 654 C C . LEU A 1 84 ? 2.101 7.752 -11.373 1.00 81.00 84 LEU A C 1
ATOM 656 O O . LEU A 1 84 ? 2.056 8.960 -11.135 1.00 81.00 84 LEU A O 1
ATOM 660 N N . LEU A 1 85 ? 3.244 7.068 -11.395 1.00 83.56 85 LEU A N 1
ATOM 661 C CA . LEU A 1 85 ? 4.574 7.629 -11.164 1.00 83.56 85 LEU A CA 1
ATOM 662 C C . LEU A 1 85 ? 5.389 7.764 -12.447 1.00 83.56 85 LEU A C 1
ATOM 664 O O . LEU A 1 85 ? 6.182 8.701 -12.558 1.00 83.56 85 LEU A O 1
ATOM 668 N N . GLU A 1 86 ? 5.188 6.857 -13.400 1.00 74.06 86 GLU A N 1
ATOM 669 C CA . GLU A 1 86 ? 5.782 6.959 -14.729 1.00 74.06 86 GLU A CA 1
ATOM 670 C C . GLU A 1 86 ? 5.202 8.186 -15.462 1.00 74.06 86 GLU A C 1
ATOM 672 O O . GLU A 1 86 ? 3.992 8.416 -15.467 1.00 74.06 86 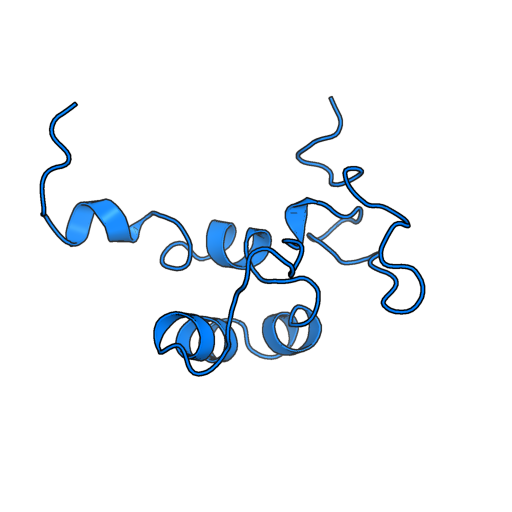GLU A O 1
ATOM 677 N N . ARG A 1 87 ? 6.083 9.038 -16.003 1.00 58.31 87 ARG A N 1
ATOM 678 C CA . ARG A 1 87 ? 5.762 10.333 -16.627 1.00 58.31 87 ARG A CA 1
ATOM 679 C C . ARG A 1 87 ? 6.064 10.334 -18.114 1.00 58.31 87 ARG A C 1
ATOM 681 O O . ARG A 1 87 ? 7.152 9.834 -18.471 1.00 58.31 87 ARG A O 1
#

Secondary structure (DSSP, 8-state):
------TTGGGGSGGGSHHHHHHHSBGGGHHHHHH-HHHHHHHHHTTSS---TTSPBGGGS-SSSTTTT--SS-TTTTTT-STTT--

Solvent-accessible surface area (backbone atoms only — not comparable to full-atom values): 5118 Å² total; per-residue (Å²): 133,85,83,71,90,51,76,72,71,53,49,73,37,58,76,61,19,74,72,47,27,56,33,61,33,36,45,91,47,42,67,57,32,73,76,36,49,68,60,43,47,50,30,43,76,70,56,76,40,83,84,50,93,88,50,57,36,7,42,34,19,23,56,101,45,63,28,65,64,57,41,91,92,42,74,67,58,47,58,66,49,2,73,89,63,60,128